Protein AF-A0A1X7TNM1-F1 (afdb_monomer_lite)

Organism: Amphimedon queenslandica (NCBI:txid400682)

Structure (mmCIF, N/CA/C/O backbone):
data_AF-A0A1X7TNM1-F1
#
_entry.id   AF-A0A1X7TNM1-F1
#
loop_
_atom_site.group_PDB
_atom_site.id
_atom_site.type_symbol
_atom_site.label_atom_id
_atom_site.label_alt_id
_atom_site.label_comp_id
_atom_site.label_asym_id
_atom_site.label_entity_id
_atom_site.label_seq_id
_atom_site.pdbx_PDB_ins_code
_atom_site.Cartn_x
_atom_site.Cartn_y
_atom_site.Cartn_z
_atom_site.occupancy
_atom_site.B_iso_or_equiv
_atom_site.auth_seq_id
_atom_site.auth_comp_id
_atom_site.auth_asym_id
_atom_site.auth_atom_id
_atom_site.pdbx_PDB_model_num
ATOM 1 N N . TYR A 1 1 ? 11.738 -11.109 -26.734 1.00 89.75 1 TYR A N 1
ATOM 2 C CA . TYR A 1 1 ? 11.608 -11.318 -28.188 1.00 89.75 1 TYR A CA 1
ATOM 3 C C . TYR A 1 1 ? 10.181 -11.743 -28.476 1.00 89.75 1 TYR A C 1
ATOM 5 O O . TYR A 1 1 ? 9.693 -12.635 -27.790 1.00 89.75 1 TYR A O 1
ATOM 13 N N . SER A 1 2 ? 9.517 -11.085 -29.422 1.00 93.75 2 SER A N 1
ATOM 14 C CA . SER A 1 2 ? 8.213 -11.489 -29.943 1.00 93.75 2 SER A CA 1
ATOM 15 C C . SER A 1 2 ? 8.409 -12.159 -31.298 1.00 93.75 2 SER A C 1
ATOM 17 O O . SER A 1 2 ? 8.958 -11.542 -32.209 1.00 93.75 2 SER A O 1
ATOM 19 N N . LYS A 1 3 ? 7.954 -13.411 -31.415 1.00 94.75 3 LYS A N 1
ATOM 20 C CA . LYS A 1 3 ? 8.001 -14.188 -32.663 1.00 94.75 3 LYS A CA 1
ATOM 21 C C . LYS A 1 3 ? 7.039 -13.644 -33.717 1.00 94.75 3 LYS A C 1
ATOM 23 O O . LYS A 1 3 ? 7.351 -13.688 -34.896 1.00 94.75 3 LYS A O 1
ATOM 28 N N . GLU A 1 4 ? 5.887 -13.130 -33.292 1.00 95.75 4 GLU A N 1
ATOM 29 C CA . GLU A 1 4 ? 4.811 -12.697 -34.195 1.00 95.75 4 GLU A CA 1
ATOM 30 C C . GLU A 1 4 ? 5.204 -11.486 -35.041 1.00 95.75 4 GLU A C 1
ATOM 32 O O . GLU A 1 4 ? 4.832 -11.395 -36.206 1.00 95.75 4 GLU A O 1
ATOM 37 N N . ILE A 1 5 ? 5.979 -10.565 -34.463 1.00 95.56 5 ILE A N 1
ATOM 38 C CA . ILE A 1 5 ? 6.406 -9.327 -35.134 1.00 95.56 5 ILE A CA 1
ATOM 39 C C . ILE A 1 5 ? 7.916 -9.264 -35.384 1.00 95.56 5 ILE A C 1
ATOM 41 O O . ILE A 1 5 ? 8.412 -8.204 -35.773 1.00 95.56 5 ILE A O 1
ATOM 45 N N . ASP A 1 6 ? 8.612 -10.372 -35.118 1.00 95.44 6 ASP A N 1
ATOM 46 C CA . ASP A 1 6 ? 10.067 -10.530 -35.183 1.00 95.44 6 ASP A CA 1
ATOM 47 C C . ASP A 1 6 ? 10.832 -9.348 -34.559 1.00 95.44 6 ASP A C 1
ATOM 49 O O . ASP A 1 6 ? 11.566 -8.626 -35.231 1.00 95.44 6 ASP A O 1
ATOM 53 N N . ALA A 1 7 ? 10.613 -9.104 -33.260 1.00 96.56 7 ALA A N 1
ATOM 54 C CA . ALA A 1 7 ? 11.186 -7.943 -32.572 1.00 96.56 7 ALA A CA 1
ATOM 55 C C . ALA A 1 7 ? 11.693 -8.239 -31.154 1.00 96.56 7 ALA A C 1
ATOM 57 O O . ALA A 1 7 ? 11.109 -9.023 -30.397 1.00 96.56 7 ALA A O 1
ATOM 58 N N . ALA A 1 8 ? 12.773 -7.573 -30.750 1.00 95.50 8 ALA A N 1
ATOM 59 C CA . ALA A 1 8 ? 13.274 -7.570 -29.381 1.00 95.50 8 ALA A CA 1
ATOM 60 C C . ALA A 1 8 ? 12.636 -6.455 -28.543 1.00 95.50 8 ALA A C 1
ATOM 62 O O . ALA A 1 8 ? 12.444 -5.333 -28.994 1.00 95.50 8 ALA A O 1
ATOM 63 N N . PHE A 1 9 ? 12.374 -6.779 -27.281 1.00 95.38 9 PHE A N 1
ATOM 64 C CA . PHE A 1 9 ? 11.880 -5.862 -26.259 1.00 95.38 9 PHE A CA 1
ATOM 65 C C . PHE A 1 9 ? 12.738 -6.030 -25.017 1.00 95.38 9 PHE A C 1
ATOM 67 O O . PHE A 1 9 ? 13.225 -7.137 -24.753 1.00 95.38 9 PHE A O 1
ATOM 74 N N . CYS A 1 10 ? 12.875 -4.961 -24.244 1.00 95.62 10 CYS A N 1
ATOM 75 C CA . CYS A 1 10 ? 13.550 -4.992 -22.960 1.00 95.62 10 CYS A CA 1
ATOM 76 C C . CYS A 1 10 ? 12.503 -4.958 -21.848 1.00 95.62 10 CYS A C 1
ATOM 78 O O . CYS A 1 10 ? 11.786 -3.974 -21.701 1.00 95.62 10 CYS A O 1
ATOM 80 N N . PHE A 1 11 ? 12.395 -6.042 -21.078 1.00 95.25 11 PHE A N 1
ATOM 81 C CA . PHE A 1 11 ? 11.368 -6.172 -20.042 1.00 95.25 11 PHE A CA 1
ATOM 82 C C . PHE A 1 11 ? 11.435 -5.052 -18.984 1.00 95.25 11 PHE A C 1
ATOM 84 O O . PHE A 1 11 ? 10.419 -4.385 -18.800 1.00 95.25 11 PHE A O 1
ATOM 91 N N . PRO A 1 12 ? 12.592 -4.775 -18.343 1.00 95.31 12 PRO A N 1
ATOM 92 C CA . PRO A 1 12 ? 12.707 -3.667 -17.398 1.00 95.31 12 PRO A CA 1
ATOM 93 C C . PRO A 1 12 ? 12.269 -2.342 -18.018 1.00 95.31 12 PRO A C 1
ATOM 95 O O . PRO A 1 12 ? 11.448 -1.640 -17.443 1.00 95.31 12 PRO A O 1
ATOM 98 N N . CYS A 1 13 ? 12.744 -2.026 -19.225 1.00 95.44 13 CYS A N 1
ATOM 99 C CA . CYS A 1 13 ? 12.408 -0.754 -19.853 1.00 95.44 13 CYS A CA 1
ATOM 100 C C . CYS A 1 13 ? 10.926 -0.657 -20.206 1.00 95.44 13 CYS A C 1
ATOM 102 O O . CYS A 1 13 ? 10.304 0.370 -19.982 1.00 95.44 13 CYS A O 1
ATOM 104 N N . ARG A 1 14 ? 10.318 -1.739 -20.693 1.00 94.69 14 ARG A N 1
ATOM 105 C CA . ARG A 1 14 ? 8.902 -1.728 -21.068 1.00 94.69 14 ARG A CA 1
ATOM 106 C C . ARG A 1 14 ? 7.971 -1.378 -19.904 1.00 94.69 14 ARG A C 1
ATOM 108 O O . ARG A 1 14 ? 6.919 -0.800 -20.146 1.00 94.69 14 ARG A O 1
ATOM 115 N N . PHE A 1 15 ? 8.325 -1.753 -18.676 1.00 94.12 15 PHE A N 1
ATOM 116 C CA . PHE A 1 15 ? 7.463 -1.549 -17.506 1.00 94.12 15 PHE A CA 1
ATOM 117 C C . PHE A 1 15 ? 7.928 -0.434 -16.568 1.00 94.12 15 PHE A C 1
ATOM 119 O O . PHE A 1 15 ? 7.110 0.094 -15.819 1.00 94.12 15 PHE A O 1
ATOM 126 N N . PHE A 1 16 ? 9.219 -0.102 -16.574 1.00 94.06 16 PHE A N 1
ATOM 127 C CA . PHE A 1 16 ? 9.826 0.774 -15.571 1.00 94.06 16 PHE A CA 1
ATOM 128 C C . PHE A 1 16 ? 10.633 1.935 -16.164 1.00 94.06 16 PHE A C 1
ATOM 130 O O . PHE A 1 16 ? 11.068 2.794 -15.402 1.00 94.06 16 PHE A O 1
ATOM 137 N N . ASP A 1 17 ? 10.842 1.984 -17.482 1.00 89.50 17 ASP A N 1
ATOM 138 C CA . ASP A 1 17 ? 11.415 3.167 -18.128 1.00 89.50 17 ASP A CA 1
ATOM 139 C C . ASP A 1 17 ? 10.314 4.192 -18.439 1.00 89.50 17 ASP A C 1
ATOM 141 O O . ASP A 1 17 ? 9.177 3.834 -18.744 1.00 89.50 17 ASP A O 1
ATOM 145 N N . GLN A 1 18 ? 10.666 5.473 -18.357 1.00 81.56 18 GLN A N 1
ATOM 146 C CA . GLN A 1 18 ? 9.809 6.604 -18.732 1.00 81.56 18 GLN A CA 1
ATOM 147 C C . GLN A 1 18 ? 10.374 7.394 -19.918 1.00 81.56 18 GLN A C 1
ATOM 149 O O . GLN A 1 18 ? 9.891 8.483 -20.235 1.00 81.56 18 GLN A O 1
ATOM 154 N N . SER A 1 19 ? 11.424 6.882 -20.563 1.00 83.25 19 SER A N 1
ATOM 155 C CA . SER A 1 19 ? 11.987 7.510 -21.748 1.00 83.25 19 SER A CA 1
ATOM 156 C C . SER A 1 19 ? 10.990 7.495 -22.920 1.00 83.25 19 SER A C 1
ATOM 158 O O . SER A 1 19 ? 10.188 6.569 -23.054 1.00 83.25 19 SER A O 1
ATOM 160 N N . PRO A 1 20 ? 11.038 8.506 -23.808 1.00 80.50 20 PRO A N 1
ATOM 161 C CA . PRO A 1 20 ? 10.192 8.548 -25.000 1.00 80.50 20 PRO A CA 1
ATOM 162 C C . PRO A 1 20 ? 10.632 7.546 -26.081 1.00 80.50 20 PRO A C 1
ATOM 164 O O . PRO A 1 20 ? 9.990 7.460 -27.128 1.00 80.50 20 PRO A O 1
ATOM 167 N N . ASP A 1 21 ? 11.742 6.822 -25.882 1.00 87.50 21 ASP A N 1
ATOM 168 C CA . ASP A 1 21 ? 12.225 5.840 -26.849 1.00 87.50 21 ASP A CA 1
ATOM 169 C C . ASP A 1 21 ? 11.361 4.574 -26.807 1.00 87.50 21 ASP A C 1
ATOM 171 O O . ASP A 1 21 ? 11.501 3.698 -25.951 1.00 87.50 21 ASP A O 1
ATOM 175 N N . ALA A 1 22 ? 10.479 4.464 -27.796 1.00 91.06 22 ALA A N 1
ATOM 176 C CA . ALA A 1 22 ? 9.561 3.347 -27.935 1.00 91.06 22 ALA A CA 1
ATOM 177 C C . ALA A 1 22 ? 10.226 2.048 -28.437 1.00 91.06 22 ALA A C 1
ATOM 179 O O . ALA A 1 22 ? 9.586 0.992 -28.433 1.00 91.06 22 ALA A O 1
ATOM 180 N N . THR A 1 23 ? 11.491 2.100 -28.882 1.00 94.31 23 THR A N 1
ATOM 181 C CA . THR A 1 23 ? 12.153 1.011 -29.627 1.00 94.31 23 THR A CA 1
ATOM 182 C C . THR A 1 23 ? 12.181 -0.301 -28.850 1.00 94.31 23 THR A C 1
ATOM 184 O O . THR A 1 23 ? 11.893 -1.358 -29.405 1.00 94.31 23 THR A O 1
ATOM 187 N N . PHE A 1 24 ? 12.502 -0.259 -27.557 1.00 94.75 24 PHE A N 1
ATOM 188 C CA . PHE A 1 24 ? 12.572 -1.460 -26.713 1.00 94.75 24 PHE A CA 1
ATOM 189 C C . PHE A 1 24 ? 11.350 -1.649 -25.812 1.00 94.75 24 PHE A C 1
ATOM 191 O O . PHE A 1 24 ? 11.289 -2.646 -25.084 1.00 94.75 24 PHE A O 1
ATOM 198 N N . THR A 1 25 ? 10.388 -0.727 -25.866 1.00 93.88 25 THR A N 1
ATOM 199 C CA . THR A 1 25 ? 9.197 -0.723 -25.016 1.00 93.88 25 THR A CA 1
ATOM 200 C C . THR A 1 25 ? 7.964 -1.104 -25.819 1.00 93.88 25 THR A C 1
ATOM 202 O O . THR A 1 25 ? 7.429 -2.173 -25.555 1.00 93.88 25 THR A O 1
ATOM 205 N N . GLU A 1 26 ? 7.556 -0.334 -26.829 1.00 92.75 26 GLU A N 1
ATOM 206 C CA . GLU 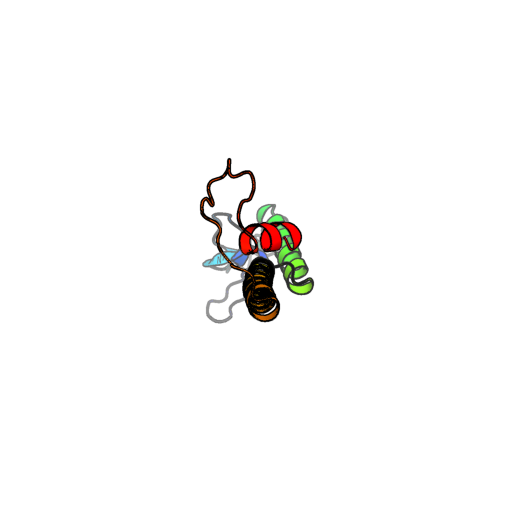A 1 26 ? 6.285 -0.498 -27.550 1.00 92.75 26 GLU A CA 1
ATOM 207 C C . GLU A 1 26 ? 6.437 -1.062 -28.966 1.00 92.75 26 GLU A C 1
ATOM 209 O O . GLU A 1 26 ? 5.735 -2.012 -29.316 1.00 92.75 26 GLU A O 1
ATOM 214 N N . THR A 1 27 ? 7.353 -0.514 -29.771 1.00 93.81 27 THR A N 1
ATOM 215 C CA . THR A 1 27 ? 7.472 -0.845 -31.205 1.00 93.81 27 THR A CA 1
ATOM 216 C C . THR A 1 27 ? 8.288 -2.111 -31.453 1.00 93.81 27 THR A C 1
ATOM 218 O O . THR A 1 27 ? 7.965 -2.900 -32.346 1.00 93.81 27 THR A O 1
ATOM 221 N N . GLY A 1 28 ? 9.311 -2.335 -30.630 1.00 94.94 28 GLY A N 1
ATOM 222 C CA . GLY A 1 28 ? 10.209 -3.478 -30.715 1.00 94.94 28 GLY A CA 1
ATOM 223 C C . GLY A 1 28 ? 11.363 -3.258 -31.697 1.00 94.94 28 GLY A C 1
ATOM 224 O O . GLY A 1 28 ? 11.192 -2.782 -32.820 1.00 94.94 28 GLY A O 1
ATOM 225 N N . PHE A 1 29 ? 12.561 -3.665 -31.288 1.00 96.00 29 PHE A N 1
ATOM 226 C CA . PHE A 1 29 ? 13.773 -3.575 -32.093 1.00 96.00 29 PHE A CA 1
ATOM 227 C C . PHE A 1 29 ? 13.843 -4.710 -33.122 1.00 96.00 29 PHE A C 1
ATOM 229 O O . PHE A 1 29 ? 13.768 -5.878 -32.743 1.00 96.00 29 PHE A O 1
ATOM 236 N N . LYS A 1 30 ? 14.041 -4.376 -34.404 1.00 96.19 30 LYS A N 1
ATOM 237 C CA . LYS A 1 30 ? 14.064 -5.347 -35.522 1.00 96.19 30 LYS A CA 1
ATOM 238 C C . LYS A 1 30 ? 15.354 -5.339 -36.348 1.00 96.19 30 LYS A C 1
ATOM 240 O O . LYS A 1 30 ? 15.541 -6.188 -37.213 1.00 96.19 30 LYS A O 1
ATOM 245 N N . ASP A 1 31 ? 16.249 -4.374 -36.130 1.00 94.81 31 ASP A N 1
ATOM 246 C CA . ASP A 1 31 ? 17.428 -4.177 -36.982 1.00 94.81 31 ASP A CA 1
ATOM 247 C C . ASP A 1 31 ? 18.602 -5.084 -36.576 1.00 94.81 31 ASP A C 1
ATOM 249 O O . ASP A 1 31 ? 19.647 -4.639 -36.095 1.00 94.81 31 ASP A O 1
ATOM 253 N N . TRP A 1 32 ? 18.424 -6.395 -36.753 1.00 94.44 32 TRP A N 1
ATOM 254 C CA . TRP A 1 32 ? 19.342 -7.424 -36.254 1.00 94.44 32 TRP A CA 1
ATOM 255 C C . TRP A 1 32 ? 20.793 -7.255 -36.726 1.00 94.44 32 TRP A C 1
ATOM 257 O O . TRP A 1 32 ? 21.723 -7.521 -35.964 1.00 94.44 32 TRP A O 1
ATOM 267 N N . LYS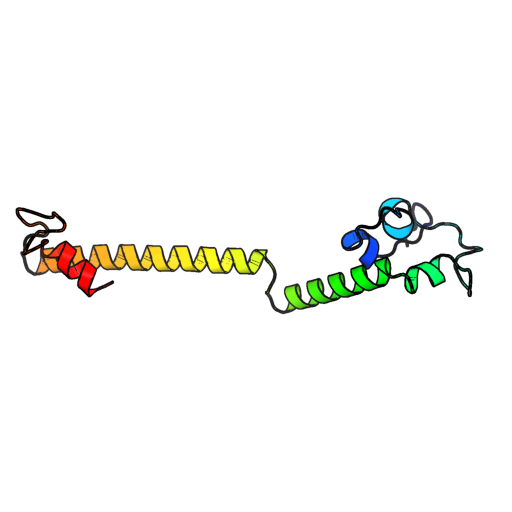 A 1 33 ? 21.002 -6.741 -37.945 1.00 95.00 33 LYS A N 1
ATOM 268 C CA . LYS A 1 33 ? 22.339 -6.470 -38.511 1.00 95.00 33 LYS A CA 1
ATOM 269 C C . LYS A 1 33 ? 23.129 -5.406 -37.736 1.00 95.00 33 LYS A C 1
ATOM 271 O O . LYS A 1 33 ? 24.354 -5.411 -37.795 1.00 95.00 33 LYS A O 1
ATOM 276 N N . HIS A 1 34 ? 22.452 -4.530 -36.993 1.00 94.38 34 HIS A N 1
ATOM 277 C CA . HIS A 1 34 ? 23.067 -3.489 -36.162 1.00 94.38 34 HIS A CA 1
ATOM 278 C C . HIS A 1 34 ? 22.786 -3.697 -34.667 1.00 94.38 34 HIS A C 1
ATOM 280 O O . HIS A 1 34 ? 22.893 -2.766 -33.867 1.00 94.38 34 HIS A O 1
ATOM 286 N N . ALA A 1 35 ? 22.421 -4.917 -34.265 1.00 93.19 35 ALA A N 1
ATOM 287 C CA . ALA A 1 35 ? 22.090 -5.228 -32.881 1.00 93.19 35 ALA A CA 1
ATOM 288 C C . ALA A 1 35 ? 23.305 -5.125 -31.945 1.00 93.19 35 ALA A C 1
ATOM 290 O O . ALA A 1 35 ? 23.218 -4.524 -30.874 1.00 93.19 35 ALA A O 1
ATOM 291 N N . LEU A 1 36 ? 24.433 -5.713 -32.352 1.00 92.38 36 LEU A N 1
ATOM 292 C CA . LEU A 1 36 ? 25.586 -5.985 -31.492 1.00 92.38 36 LEU A CA 1
ATOM 293 C C . LEU A 1 36 ? 26.830 -5.175 -31.887 1.00 92.38 36 LEU A C 1
ATOM 295 O O . LEU A 1 36 ? 26.930 -4.632 -32.986 1.00 92.38 36 LEU A O 1
ATOM 299 N N . GLY A 1 37 ? 27.806 -5.133 -30.979 1.00 90.44 37 GLY A N 1
ATOM 300 C CA . GLY A 1 37 ? 29.101 -4.476 -31.170 1.00 90.44 37 GLY A CA 1
ATOM 301 C C . GLY A 1 37 ? 29.166 -3.086 -30.536 1.00 90.44 37 GLY A C 1
ATOM 302 O O . GLY A 1 37 ? 28.199 -2.596 -29.965 1.00 90.44 37 GLY A O 1
ATOM 303 N N . LYS A 1 38 ? 30.319 -2.412 -30.648 1.00 85.12 38 LYS A N 1
ATOM 304 C CA . LYS A 1 38 ? 30.569 -1.115 -29.978 1.00 85.12 38 LYS A CA 1
ATOM 305 C C . LYS A 1 38 ? 29.599 0.004 -30.394 1.00 85.12 38 LYS A C 1
ATOM 307 O O . LYS A 1 38 ? 29.413 0.957 -29.653 1.00 85.12 38 LYS A O 1
ATOM 312 N N . LYS A 1 39 ? 29.016 -0.093 -31.592 1.00 88.62 39 LYS A N 1
ATOM 313 C CA . LYS A 1 39 ? 27.980 0.825 -32.098 1.00 88.62 39 LYS A CA 1
ATOM 314 C C . LYS A 1 39 ? 26.609 0.146 -32.226 1.00 88.62 39 LYS A C 1
ATOM 316 O O . LYS A 1 39 ? 25.714 0.716 -32.837 1.00 88.62 39 LYS A O 1
ATOM 321 N N . GLY A 1 40 ? 26.469 -1.072 -31.701 1.00 94.31 40 GLY A N 1
ATOM 322 C CA . GLY A 1 40 ? 25.236 -1.841 -31.780 1.00 94.31 40 GLY A CA 1
ATOM 323 C C . GLY A 1 40 ? 24.144 -1.214 -30.924 1.00 94.31 40 GLY A C 1
ATOM 324 O O . GLY A 1 40 ? 24.401 -0.783 -29.798 1.00 94.31 40 GLY A O 1
ATOM 325 N N . VAL A 1 41 ? 22.924 -1.166 -31.449 1.00 94.06 41 VAL A N 1
ATOM 326 C CA . VAL A 1 41 ? 21.794 -0.499 -30.787 1.00 94.06 41 VAL A CA 1
ATOM 327 C C . VAL A 1 41 ? 21.429 -1.204 -29.479 1.00 94.06 41 VAL A C 1
ATOM 329 O O . VAL A 1 41 ? 21.219 -0.535 -28.471 1.00 94.06 41 VAL A O 1
ATOM 332 N N . ILE A 1 42 ? 21.441 -2.544 -29.448 1.00 94.50 42 ILE A N 1
ATOM 333 C CA . ILE A 1 42 ? 21.171 -3.312 -28.221 1.00 94.50 42 ILE A CA 1
ATOM 334 C C . ILE A 1 42 ? 22.308 -3.123 -27.212 1.00 94.50 42 ILE A C 1
ATOM 336 O O . ILE A 1 42 ? 22.052 -2.919 -26.026 1.00 94.50 42 ILE A O 1
ATOM 340 N N . SER A 1 43 ? 23.563 -3.152 -27.673 1.00 93.81 43 SER A N 1
ATOM 341 C CA . SER A 1 43 ? 24.726 -2.934 -26.806 1.00 93.81 43 SER A CA 1
ATOM 342 C C . SER A 1 43 ? 24.674 -1.555 -26.140 1.00 93.81 43 SER A C 1
ATOM 344 O O . SER A 1 43 ? 24.758 -1.472 -24.916 1.00 93.81 43 SER A O 1
ATOM 346 N N . ASN A 1 44 ? 24.424 -0.496 -26.913 1.00 93.44 44 ASN A N 1
ATOM 347 C CA . ASN A 1 44 ? 24.294 0.865 -26.391 1.00 93.44 44 ASN A CA 1
ATOM 348 C C . ASN A 1 44 ? 23.086 1.027 -25.459 1.00 93.44 44 ASN A C 1
ATOM 350 O O . ASN A 1 44 ? 23.210 1.668 -24.415 1.00 93.44 44 ASN A O 1
ATOM 354 N N . HIS A 1 45 ? 21.944 0.420 -25.802 1.00 93.56 45 HIS A N 1
ATOM 355 C CA . HIS A 1 45 ? 20.756 0.406 -24.947 1.00 93.56 45 HIS A CA 1
ATOM 356 C C . HIS A 1 45 ? 21.059 -0.212 -23.579 1.00 93.56 45 HIS A C 1
ATOM 358 O O . HIS A 1 45 ? 20.746 0.390 -22.555 1.00 93.56 45 HIS A O 1
ATOM 364 N N . SER A 1 46 ? 21.726 -1.372 -23.554 1.00 92.19 46 SER A N 1
ATOM 365 C CA . SER A 1 46 ? 22.030 -2.095 -22.311 1.00 92.19 46 SER A CA 1
ATOM 366 C C . SER A 1 46 ? 22.951 -1.323 -21.358 1.00 92.19 46 SER A C 1
ATOM 368 O O . SER A 1 46 ? 22.872 -1.494 -20.147 1.00 92.19 46 SER A O 1
ATOM 370 N N . THR A 1 47 ? 23.795 -0.437 -21.890 1.00 92.31 47 THR A N 1
ATOM 371 C CA . THR A 1 47 ? 24.655 0.459 -21.097 1.00 92.31 47 THR A CA 1
ATOM 372 C C . THR A 1 47 ? 24.027 1.830 -20.839 1.00 92.31 47 THR A C 1
ATOM 374 O O . THR A 1 47 ? 24.638 2.687 -20.204 1.00 92.31 47 THR A O 1
ATOM 377 N N . GLY A 1 48 ? 22.830 2.073 -21.375 1.00 91.88 48 GLY A N 1
ATOM 378 C CA . GLY A 1 48 ? 22.141 3.348 -21.276 1.00 91.88 48 GLY A CA 1
ATOM 379 C C . GLY A 1 48 ? 21.646 3.634 -19.859 1.00 91.88 48 GLY A C 1
ATOM 380 O O . GLY A 1 48 ? 21.278 2.732 -19.101 1.00 91.88 48 GLY A O 1
ATOM 381 N N . LYS A 1 49 ? 21.582 4.925 -19.517 1.00 93.25 49 LYS A N 1
ATOM 382 C CA . LYS A 1 49 ? 21.067 5.396 -18.225 1.00 93.25 49 LYS A CA 1
ATOM 383 C C . LYS A 1 49 ? 19.626 4.931 -17.980 1.00 93.25 49 LYS A C 1
ATOM 385 O O . LYS A 1 49 ? 19.364 4.336 -16.944 1.00 93.25 49 LYS A O 1
ATOM 390 N N . ALA A 1 50 ? 18.744 5.118 -18.963 1.00 93.06 50 ALA A N 1
ATOM 391 C CA . ALA A 1 50 ? 17.335 4.727 -18.881 1.00 93.06 50 ALA A CA 1
ATOM 392 C C . ALA A 1 50 ? 17.155 3.225 -18.588 1.00 93.06 50 ALA A C 1
ATOM 394 O O . ALA A 1 50 ? 16.406 2.838 -17.694 1.00 93.06 50 ALA A O 1
ATOM 395 N N . HIS A 1 51 ? 17.921 2.364 -19.269 1.00 95.38 51 HIS A N 1
ATOM 396 C CA . HIS A 1 51 ? 17.927 0.929 -18.987 1.00 95.38 51 HIS A CA 1
ATOM 397 C C . HIS A 1 51 ? 18.398 0.614 -17.565 1.00 95.38 51 HIS A C 1
ATOM 399 O O . HIS A 1 51 ? 17.792 -0.203 -16.873 1.00 95.38 51 HIS A O 1
ATOM 405 N N . THR A 1 52 ? 19.465 1.277 -17.121 1.00 95.44 52 THR A N 1
ATOM 406 C CA . THR A 1 52 ? 20.036 1.076 -15.784 1.00 95.44 52 THR A CA 1
ATOM 407 C C . THR A 1 52 ? 19.048 1.481 -14.688 1.00 95.44 52 THR A C 1
ATOM 409 O O . THR A 1 52 ? 18.856 0.735 -13.730 1.00 95.44 52 THR A O 1
ATOM 412 N N . GLU A 1 53 ? 18.377 2.622 -14.841 1.00 95.94 53 GLU A N 1
ATOM 413 C CA . GLU A 1 53 ? 17.344 3.094 -13.911 1.00 95.94 53 GLU A CA 1
ATOM 414 C C . GLU A 1 53 ? 16.149 2.135 -13.879 1.00 95.94 53 GLU A C 1
ATOM 416 O O . GLU A 1 53 ? 15.761 1.680 -12.804 1.00 95.94 53 GLU A O 1
ATOM 421 N N . ALA A 1 54 ? 15.649 1.717 -15.046 1.00 96.38 54 ALA A N 1
ATOM 422 C CA . ALA A 1 54 ? 14.566 0.741 -15.141 1.00 96.38 54 ALA A CA 1
ATOM 423 C C . ALA A 1 54 ? 14.927 -0.609 -14.490 1.00 96.38 54 ALA A C 1
ATOM 425 O O . ALA A 1 54 ? 14.095 -1.229 -13.824 1.00 96.38 54 ALA A O 1
ATOM 426 N N . MET A 1 55 ? 16.177 -1.061 -14.634 1.00 97.25 55 MET A N 1
ATOM 427 C CA . MET A 1 55 ? 16.695 -2.254 -13.955 1.00 97.25 55 MET A CA 1
ATOM 428 C C . MET A 1 55 ? 16.698 -2.096 -12.431 1.00 97.25 55 MET A C 1
ATOM 430 O O . MET A 1 55 ? 16.285 -3.021 -11.728 1.00 97.25 55 MET A O 1
ATOM 434 N N . ILE A 1 56 ? 17.133 -0.943 -11.914 1.00 96.75 56 ILE A N 1
ATOM 435 C CA . ILE A 1 56 ? 17.119 -0.653 -10.473 1.00 96.75 56 ILE A CA 1
ATOM 436 C C . ILE A 1 56 ? 15.680 -0.677 -9.954 1.00 96.75 56 ILE A C 1
ATOM 438 O O . ILE A 1 56 ? 15.386 -1.413 -9.010 1.00 96.75 56 ILE A O 1
ATOM 442 N N . THR A 1 57 ? 14.766 0.048 -10.604 1.00 96.19 57 THR A N 1
ATOM 443 C CA . THR A 1 57 ? 13.351 0.094 -10.211 1.00 96.19 57 THR A CA 1
ATOM 444 C C . THR A 1 57 ? 12.707 -1.289 -10.252 1.00 96.19 57 THR A C 1
ATOM 446 O O . THR A 1 57 ? 11.998 -1.668 -9.318 1.00 96.19 57 THR A O 1
ATOM 449 N N . TRP A 1 58 ? 13.002 -2.092 -11.277 1.00 97.00 58 TRP A N 1
ATOM 450 C CA . TRP A 1 58 ? 12.521 -3.470 -11.354 1.00 97.00 58 TRP A CA 1
ATOM 451 C C . TRP A 1 58 ? 13.028 -4.327 -10.186 1.00 97.00 58 TRP A C 1
ATOM 453 O O . TRP A 1 58 ? 12.249 -5.060 -9.570 1.00 97.00 58 TRP A O 1
ATOM 463 N N . LYS A 1 59 ? 14.313 -4.218 -9.830 1.00 96.81 59 LYS A N 1
ATOM 464 C CA . LYS A 1 59 ? 14.884 -4.952 -8.689 1.00 96.81 59 LYS A CA 1
ATOM 465 C C . LYS A 1 59 ? 14.322 -4.500 -7.349 1.00 96.81 59 LYS A C 1
ATOM 467 O O . LYS A 1 59 ? 14.091 -5.336 -6.473 1.00 96.81 59 LYS A O 1
ATOM 472 N N . GLU A 1 60 ? 14.043 -3.214 -7.186 1.00 95.69 60 GLU A N 1
ATOM 473 C CA . GLU A 1 60 ? 13.329 -2.724 -6.009 1.00 95.69 60 GLU A CA 1
ATOM 474 C C . GLU A 1 60 ? 11.903 -3.266 -5.936 1.00 95.69 60 GLU A C 1
ATOM 476 O O . GLU A 1 60 ? 11.473 -3.702 -4.866 1.00 95.69 60 GLU A O 1
ATOM 481 N N . TYR A 1 61 ? 11.183 -3.285 -7.059 1.00 95.12 61 TYR A N 1
ATOM 482 C CA . TYR A 1 61 ? 9.843 -3.859 -7.141 1.00 95.12 61 TYR A CA 1
ATOM 483 C C . TYR A 1 61 ? 9.842 -5.351 -6.772 1.00 95.12 61 TYR A C 1
ATOM 485 O O . TYR A 1 61 ? 9.041 -5.779 -5.938 1.00 95.12 61 TYR A O 1
ATOM 493 N N . GLU A 1 62 ? 10.774 -6.135 -7.321 1.00 95.69 62 GLU A N 1
ATOM 494 C CA . GLU A 1 62 ? 10.946 -7.559 -7.001 1.00 95.69 62 GLU A CA 1
ATOM 495 C C . GLU A 1 62 ? 11.220 -7.758 -5.502 1.00 95.69 62 GLU A C 1
ATOM 497 O O . GLU A 1 62 ? 10.583 -8.587 -4.844 1.00 95.69 62 GLU A O 1
ATOM 502 N N . LYS A 1 63 ? 12.110 -6.937 -4.927 1.00 96.25 63 LYS A N 1
ATOM 503 C CA . LYS A 1 63 ? 12.412 -6.961 -3.492 1.00 96.25 63 LYS A CA 1
ATOM 504 C C . LYS A 1 63 ? 11.172 -6.662 -2.651 1.00 96.25 63 LYS A C 1
ATOM 506 O O . LYS A 1 63 ? 10.876 -7.455 -1.762 1.00 96.25 63 LYS A O 1
ATOM 511 N N . ARG A 1 64 ? 10.456 -5.566 -2.933 1.00 95.25 64 ARG A N 1
ATOM 512 C CA . ARG A 1 64 ? 9.246 -5.153 -2.194 1.00 95.25 64 ARG A CA 1
ATOM 513 C C . ARG A 1 64 ? 8.138 -6.194 -2.294 1.00 95.25 64 ARG A C 1
ATOM 515 O O . ARG A 1 64 ? 7.460 -6.455 -1.308 1.00 95.25 64 ARG A O 1
ATOM 522 N N . THR A 1 65 ? 7.978 -6.809 -3.461 1.00 94.81 65 THR A N 1
ATOM 523 C CA . THR A 1 65 ? 7.001 -7.884 -3.671 1.00 94.81 65 THR A CA 1
ATOM 524 C C . THR A 1 65 ? 7.342 -9.094 -2.809 1.00 94.81 65 THR A C 1
ATOM 526 O O . THR A 1 65 ? 6.486 -9.593 -2.084 1.00 94.81 65 THR A O 1
ATOM 529 N N . ARG A 1 66 ? 8.613 -9.514 -2.797 1.00 95.12 66 ARG A N 1
ATOM 530 C CA . ARG A 1 66 ? 9.078 -10.641 -1.975 1.00 95.12 66 ARG A CA 1
ATOM 531 C C . ARG A 1 66 ? 8.980 -10.372 -0.471 1.00 95.12 66 ARG A C 1
ATOM 533 O O . ARG A 1 66 ? 8.726 -11.301 0.287 1.00 95.12 66 ARG A O 1
ATOM 540 N N . THR A 1 67 ? 9.212 -9.136 -0.031 1.00 95.31 67 THR A N 1
ATOM 541 C CA . THR A 1 67 ? 9.142 -8.761 1.391 1.00 95.31 67 THR A CA 1
ATOM 542 C C . THR A 1 67 ? 7.744 -8.346 1.849 1.00 95.31 67 THR A C 1
ATOM 544 O O . THR A 1 67 ? 7.590 -7.983 3.010 1.00 95.31 67 THR A O 1
ATOM 547 N N . GLY A 1 68 ? 6.731 -8.378 0.973 1.00 92.44 68 GLY A N 1
ATOM 548 C CA . GLY A 1 68 ? 5.375 -7.934 1.314 1.00 92.44 68 GLY A CA 1
ATOM 549 C C . GLY A 1 68 ? 5.275 -6.430 1.590 1.00 92.44 68 GLY A C 1
ATOM 550 O O . GLY A 1 68 ? 4.378 -5.984 2.285 1.00 92.44 68 GLY A O 1
ATOM 551 N N . GLN A 1 69 ? 6.193 -5.623 1.060 1.00 93.19 69 GLN A N 1
ATOM 552 C CA . GLN A 1 69 ? 6.246 -4.169 1.262 1.00 93.19 69 GLN A CA 1
ATOM 553 C C . GLN A 1 69 ? 5.695 -3.403 0.053 1.00 93.19 69 GLN A C 1
ATOM 555 O O . GLN A 1 69 ? 6.141 -2.297 -0.263 1.00 93.19 69 GLN A O 1
ATOM 560 N N . THR A 1 70 ? 4.773 -4.017 -0.685 1.00 93.56 70 THR A N 1
ATOM 561 C CA . THR A 1 70 ? 4.075 -3.335 -1.775 1.00 93.56 70 THR A CA 1
ATOM 562 C C . THR A 1 70 ? 3.045 -2.364 -1.204 1.00 93.56 70 THR A C 1
ATOM 564 O O . THR A 1 70 ? 2.576 -2.531 -0.079 1.00 93.56 70 THR A O 1
ATOM 567 N N . ILE A 1 71 ? 2.665 -1.363 -1.997 1.00 91.00 71 ILE A N 1
ATOM 568 C CA . ILE A 1 71 ? 1.659 -0.372 -1.593 1.00 91.00 71 ILE A C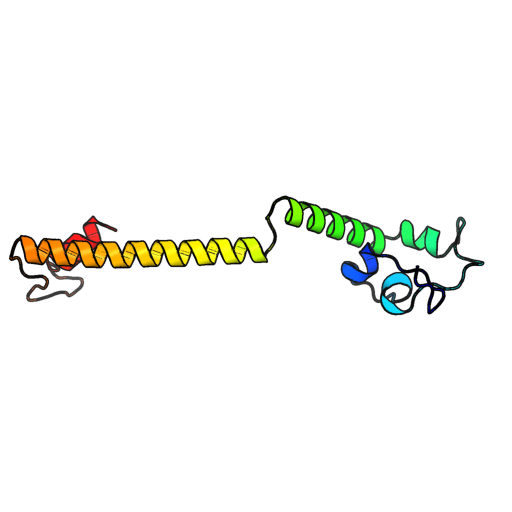A 1
ATOM 569 C C . ILE A 1 71 ? 0.327 -1.056 -1.254 1.00 91.00 71 ILE A C 1
ATOM 571 O O . ILE A 1 71 ? -0.311 -0.678 -0.281 1.00 91.00 71 ILE A O 1
ATOM 575 N N . GLY A 1 72 ? -0.065 -2.096 -2.002 1.00 93.00 72 GLY A N 1
ATOM 576 C CA . GLY A 1 72 ? -1.287 -2.857 -1.721 1.00 93.00 72 GLY A CA 1
ATOM 577 C C . GLY A 1 72 ? -1.282 -3.471 -0.320 1.00 93.00 72 GLY A C 1
ATOM 578 O O . GLY A 1 72 ? -2.210 -3.245 0.445 1.00 93.00 72 GLY A O 1
ATOM 579 N N . VAL A 1 73 ? -0.187 -4.138 0.062 1.00 94.12 73 VAL A N 1
ATOM 580 C CA . VAL A 1 73 ? -0.061 -4.731 1.407 1.00 94.12 73 VAL A CA 1
ATOM 581 C C . VAL A 1 73 ? -0.076 -3.660 2.499 1.00 94.12 73 VAL A C 1
ATOM 583 O O . VAL A 1 73 ? -0.691 -3.854 3.542 1.00 94.12 73 VAL A O 1
ATOM 586 N N . GLN A 1 74 ? 0.566 -2.515 2.262 1.00 93.62 74 GLN A N 1
ATOM 587 C CA . GLN A 1 74 ? 0.554 -1.404 3.217 1.00 93.62 74 GLN A CA 1
ATOM 588 C C . GLN A 1 74 ? -0.856 -0.830 3.416 1.00 93.62 74 GLN A C 1
ATOM 590 O O . GLN A 1 74 ? -1.243 -0.544 4.547 1.00 93.62 74 GLN A O 1
ATOM 595 N N . LEU A 1 75 ? -1.633 -0.684 2.340 1.00 94.94 75 LEU A N 1
ATOM 596 C CA . LEU A 1 75 ? -3.020 -0.220 2.415 1.00 94.94 75 LEU A CA 1
ATOM 597 C C . LEU A 1 75 ? -3.916 -1.222 3.152 1.00 94.94 75 LEU A C 1
ATOM 599 O O . LEU A 1 75 ? -4.725 -0.810 3.986 1.00 94.94 75 LEU A O 1
ATOM 603 N N . ASP A 1 76 ? -3.739 -2.517 2.895 1.00 95.81 76 ASP A N 1
ATOM 604 C CA . ASP A 1 76 ? -4.493 -3.578 3.567 1.00 95.81 76 ASP A CA 1
ATOM 605 C C . ASP A 1 76 ? -4.181 -3.642 5.072 1.00 95.81 76 ASP A C 1
ATOM 607 O O . ASP A 1 76 ? -5.095 -3.791 5.890 1.00 95.81 76 ASP A O 1
ATOM 611 N N . ASP A 1 77 ? -2.911 -3.481 5.459 1.00 94.56 77 ASP A N 1
ATOM 612 C CA . ASP A 1 77 ? -2.488 -3.425 6.865 1.00 94.56 77 ASP A CA 1
ATOM 613 C C . ASP A 1 77 ? -3.097 -2.213 7.585 1.00 94.56 77 ASP A C 1
ATOM 615 O O . ASP A 1 77 ? -3.719 -2.348 8.645 1.00 94.56 77 ASP A O 1
ATOM 619 N N . MET A 1 78 ? -3.025 -1.031 6.963 1.00 94.06 78 MET A N 1
ATOM 620 C CA . MET A 1 78 ? -3.658 0.181 7.491 1.00 94.06 78 MET A CA 1
ATOM 621 C C . MET A 1 78 ? -5.174 0.012 7.644 1.00 94.06 78 MET A C 1
ATOM 623 O O . MET A 1 78 ? -5.730 0.370 8.685 1.00 94.06 78 MET A O 1
ATOM 627 N N . GLY A 1 79 ? -5.847 -0.565 6.645 1.00 95.94 79 GLY A N 1
ATOM 628 C CA . GLY A 1 79 ? -7.282 -0.845 6.705 1.00 95.94 79 GLY A CA 1
ATOM 629 C C . GLY A 1 79 ? -7.638 -1.823 7.826 1.00 95.94 79 GLY A C 1
ATOM 630 O O . GLY A 1 79 ? -8.572 -1.585 8.596 1.00 95.94 79 GLY A O 1
ATOM 631 N N . SER A 1 80 ? -6.850 -2.888 7.976 1.00 96.75 80 SER A N 1
ATOM 632 C CA . SER A 1 80 ? -7.026 -3.886 9.035 1.00 96.75 80 SER A CA 1
ATOM 633 C C . SER A 1 80 ? -6.867 -3.274 10.425 1.00 96.75 80 SER A C 1
ATOM 635 O O . SER A 1 80 ? -7.661 -3.567 11.323 1.00 96.75 80 SER A O 1
ATOM 637 N N . ARG A 1 81 ? -5.896 -2.370 10.593 1.00 96.50 81 ARG A N 1
ATOM 638 C CA . ARG A 1 81 ? -5.684 -1.637 11.844 1.00 96.50 81 ARG A CA 1
ATOM 639 C C . ARG A 1 81 ? -6.863 -0.730 12.190 1.00 96.50 81 ARG A C 1
ATOM 641 O O . ARG A 1 81 ? -7.343 -0.782 13.316 1.00 96.50 81 ARG A O 1
ATOM 648 N N . VAL A 1 82 ? -7.395 0.017 11.221 1.00 97.12 82 VAL A N 1
ATOM 649 C CA . VAL A 1 82 ? -8.595 0.850 11.430 1.00 97.12 82 VAL A CA 1
ATOM 650 C C . VAL A 1 82 ? -9.799 -0.003 11.840 1.00 97.12 82 VAL A C 1
ATOM 652 O O . VAL A 1 82 ? -10.522 0.349 12.770 1.00 97.12 82 VAL A O 1
ATOM 655 N N . ILE A 1 83 ? -10.012 -1.151 11.188 1.00 97.56 83 ILE A N 1
ATOM 656 C CA . ILE A 1 83 ? -11.093 -2.079 11.556 1.00 97.56 83 ILE A CA 1
ATOM 657 C C . ILE A 1 83 ? -10.902 -2.595 12.984 1.00 97.56 83 ILE A C 1
ATOM 659 O O . ILE A 1 83 ? -11.869 -2.661 13.747 1.00 97.56 83 ILE A O 1
ATOM 663 N N . TYR A 1 84 ? -9.676 -2.968 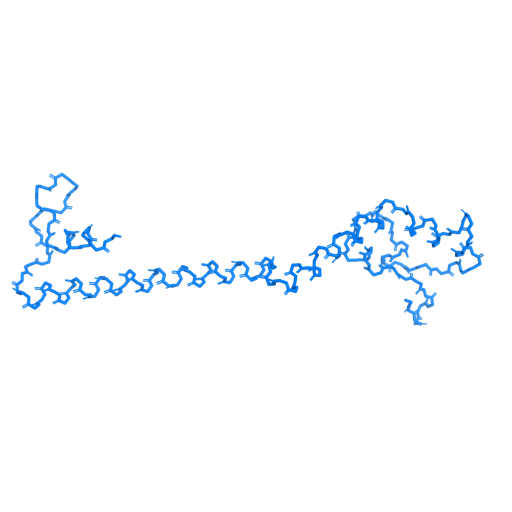13.346 1.00 97.06 84 TYR A N 1
ATOM 664 C CA . TYR A 1 84 ? -9.342 -3.433 14.687 1.00 97.06 84 TYR A CA 1
ATOM 665 C C . TYR A 1 84 ? -9.610 -2.356 15.747 1.00 97.06 84 TYR A C 1
ATOM 667 O O . TYR A 1 84 ? -10.327 -2.623 16.714 1.00 97.06 84 TYR A O 1
ATOM 675 N N . ASP A 1 85 ? -9.118 -1.136 15.534 1.00 95.81 85 ASP A N 1
ATOM 676 C CA . ASP A 1 85 ? -9.290 -0.016 16.464 1.00 95.81 85 ASP A CA 1
ATOM 677 C C . ASP A 1 85 ? -10.776 0.349 16.624 1.00 95.81 85 ASP A C 1
ATOM 679 O O . ASP A 1 85 ? -11.264 0.500 17.747 1.00 95.81 85 ASP A O 1
ATOM 683 N N . ASN A 1 86 ? -11.541 0.366 15.527 1.00 96.50 86 ASN A N 1
ATOM 684 C CA . ASN A 1 86 ? -12.989 0.591 15.564 1.00 96.50 86 ASN A CA 1
ATOM 685 C C . ASN A 1 86 ? -13.730 -0.503 16.343 1.00 96.50 86 ASN A C 1
ATOM 687 O O . ASN A 1 86 ? -14.632 -0.206 17.127 1.00 96.50 86 ASN A O 1
ATOM 691 N N . ARG A 1 87 ? -13.359 -1.778 16.159 1.00 97.25 87 ARG A N 1
ATOM 692 C CA . ARG A 1 87 ? -13.949 -2.889 16.925 1.00 97.25 87 ARG A CA 1
ATOM 693 C C . ARG A 1 87 ? -13.651 -2.750 18.410 1.00 97.25 87 ARG A C 1
ATOM 695 O O . ARG A 1 87 ? -14.564 -2.914 19.216 1.00 97.25 87 ARG A O 1
ATOM 702 N N . LYS A 1 88 ? -12.407 -2.415 18.764 1.00 95.81 88 LYS A N 1
ATOM 703 C CA . LYS A 1 88 ? -12.013 -2.172 20.154 1.00 95.81 88 LYS A CA 1
ATOM 704 C C . LYS A 1 88 ? -12.838 -1.035 20.760 1.00 95.81 88 LYS A C 1
ATOM 706 O O . LYS A 1 88 ? -13.404 -1.221 21.829 1.00 95.81 88 LYS A O 1
ATOM 711 N N . TYR A 1 89 ? -12.989 0.080 20.047 1.00 95.00 89 TYR A N 1
ATOM 712 C CA . TYR A 1 89 ? -13.811 1.210 20.484 1.00 95.00 89 TYR A CA 1
ATOM 713 C C . TYR A 1 89 ? -15.267 0.806 20.764 1.00 95.00 89 TYR A C 1
ATOM 715 O O . TYR A 1 89 ? -15.807 1.107 21.828 1.00 95.00 89 TYR A O 1
ATOM 723 N N . VAL A 1 90 ? -15.894 0.064 19.845 1.00 96.38 90 VAL A N 1
ATOM 724 C CA . VAL A 1 90 ? -17.275 -0.419 20.017 1.00 96.38 90 VAL A CA 1
ATOM 725 C C . VAL A 1 90 ? -17.403 -1.355 21.222 1.00 96.38 90 VAL A C 1
ATOM 727 O O . VAL A 1 90 ? -18.364 -1.233 21.982 1.00 96.38 90 VAL A O 1
ATOM 730 N N . VAL A 1 91 ? -16.440 -2.257 21.431 1.00 96.25 91 VAL A N 1
ATOM 731 C CA . VAL A 1 91 ? -16.418 -3.140 22.609 1.00 96.25 91 VAL A CA 1
ATOM 732 C C . VAL A 1 91 ? -16.320 -2.323 23.896 1.00 96.25 91 VAL A C 1
ATOM 734 O O . VAL A 1 91 ? -17.132 -2.536 24.793 1.00 96.25 91 VAL A O 1
ATOM 737 N N . THR A 1 92 ? -15.424 -1.335 23.961 1.00 95.12 92 THR A N 1
ATOM 738 C CA . THR A 1 92 ? -15.294 -0.449 25.128 1.00 95.12 92 THR A CA 1
ATOM 739 C C . THR A 1 92 ? -16.612 0.260 25.447 1.00 95.12 92 THR A C 1
ATOM 741 O O . THR A 1 92 ? -17.034 0.290 26.605 1.00 95.12 92 THR A O 1
ATOM 744 N N . LEU A 1 93 ? -17.324 0.768 24.430 1.00 94.94 93 LEU A N 1
ATOM 745 C CA . LEU A 1 93 ? -18.653 1.359 24.625 1.00 94.94 93 LEU A CA 1
ATOM 746 C C . LEU A 1 93 ? -19.633 0.336 25.218 1.00 94.94 93 LEU A C 1
ATOM 748 O O . LEU A 1 93 ? -20.336 0.648 26.181 1.00 94.94 93 LEU A O 1
ATOM 752 N N . MET A 1 94 ? -19.700 -0.880 24.668 1.00 95.94 94 MET A N 1
ATOM 753 C CA . MET A 1 94 ? -20.607 -1.931 25.154 1.00 95.94 94 MET A CA 1
ATOM 754 C C . MET A 1 94 ? -20.305 -2.333 26.601 1.00 95.94 94 MET A C 1
ATOM 756 O O . MET A 1 94 ? -21.228 -2.467 27.408 1.00 95.94 94 MET A O 1
ATOM 760 N N . GLU A 1 95 ? -19.029 -2.479 26.951 1.00 95.00 95 GLU A N 1
ATOM 761 C CA . GLU A 1 95 ? -18.594 -2.797 28.311 1.00 95.00 95 GLU A CA 1
ATOM 762 C C . GLU A 1 95 ? -18.937 -1.675 29.288 1.00 95.00 95 GLU A C 1
ATOM 764 O O . GLU A 1 95 ? -19.475 -1.945 30.364 1.00 95.00 95 GLU A O 1
ATOM 769 N N . GLY A 1 96 ? -18.727 -0.417 28.893 1.00 94.50 96 GLY A N 1
ATOM 770 C CA . GLY A 1 96 ? -19.108 0.723 29.717 1.00 94.50 96 GLY A CA 1
ATOM 771 C C . GLY A 1 96 ? -20.615 0.817 29.945 1.00 94.50 96 GLY A C 1
ATOM 772 O O . GLY A 1 96 ? -21.064 1.104 31.059 1.00 94.50 96 GLY A O 1
ATOM 773 N N . ASN A 1 97 ? -21.407 0.496 28.916 1.00 94.44 97 ASN A N 1
ATOM 774 C CA . ASN A 1 97 ? -22.859 0.436 29.043 1.00 94.44 97 ASN A CA 1
ATOM 775 C C . ASN A 1 97 ? -23.283 -0.677 30.012 1.00 94.44 97 ASN A C 1
ATOM 777 O O . ASN A 1 97 ? -24.100 -0.460 30.910 1.00 94.44 97 ASN A O 1
ATOM 781 N N . ARG A 1 98 ? -22.697 -1.869 29.851 1.00 95.75 98 ARG A N 1
ATOM 782 C CA . ARG A 1 98 ? -22.950 -3.022 30.717 1.00 95.75 98 ARG A CA 1
ATOM 783 C C . ARG A 1 98 ? -22.577 -2.726 32.166 1.00 95.75 98 ARG A C 1
ATOM 785 O O . ARG A 1 98 ? -23.353 -3.068 33.053 1.00 95.75 98 ARG A O 1
ATOM 792 N N . PHE A 1 99 ? -21.440 -2.077 32.408 1.00 95.88 99 PHE A N 1
ATOM 793 C CA . PHE A 1 99 ? -21.013 -1.688 33.750 1.00 95.88 99 PHE A CA 1
ATOM 794 C C . PHE A 1 99 ? -22.047 -0.779 34.420 1.00 95.88 99 PHE A C 1
ATOM 796 O O . PHE A 1 99 ? -22.510 -1.093 35.516 1.00 95.88 99 PHE A O 1
ATOM 803 N N . CYS A 1 100 ? -22.474 0.292 33.741 1.00 95.12 100 CYS A N 1
ATOM 804 C CA . CYS A 1 100 ? -23.465 1.215 34.298 1.00 95.12 100 CYS A CA 1
ATOM 805 C C . CYS A 1 100 ? -24.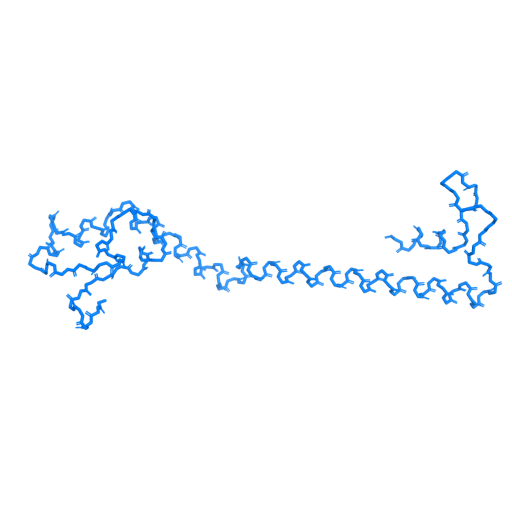782 0.499 34.635 1.00 95.12 100 CYS A C 1
ATOM 807 O O . CYS A 1 100 ? -25.317 0.670 35.731 1.00 95.12 100 CYS A O 1
ATOM 809 N N . ALA A 1 101 ? -25.257 -0.370 33.734 1.00 96.00 101 ALA A N 1
ATOM 810 C CA . ALA A 1 101 ? -26.460 -1.170 33.950 1.00 96.00 101 ALA A CA 1
ATOM 811 C C . ALA A 1 101 ? -26.328 -2.133 35.143 1.00 96.00 101 ALA A C 1
ATOM 813 O O . ALA A 1 101 ? -27.236 -2.217 35.965 1.00 96.00 101 ALA A O 1
ATOM 814 N N . GLN A 1 102 ? -25.199 -2.837 35.264 1.00 97.31 102 GLN A N 1
ATOM 815 C CA . GLN A 1 102 ? -24.959 -3.792 36.351 1.00 97.31 102 GLN A CA 1
ATOM 816 C C . GLN A 1 102 ? -24.833 -3.120 37.719 1.00 97.31 102 GLN A C 1
ATOM 818 O O . GLN A 1 102 ? -25.253 -3.701 38.715 1.00 97.31 102 GLN A O 1
ATOM 823 N N . GLN A 1 103 ? -24.266 -1.913 37.768 1.00 96.75 103 GLN A N 1
ATOM 824 C CA . GLN A 1 103 ? -24.162 -1.131 39.001 1.00 96.75 103 GLN A CA 1
ATOM 825 C C . GLN A 1 103 ? -25.441 -0.337 39.315 1.00 96.75 103 GLN A C 1
ATOM 827 O O . GLN A 1 103 ? -25.539 0.257 40.384 1.00 96.75 103 GLN A O 1
ATOM 832 N N . GLY A 1 104 ? -26.414 -0.291 38.396 1.00 95.88 104 GLY A N 1
ATOM 833 C CA . GLY A 1 104 ? -27.630 0.509 38.556 1.00 95.88 104 GLY A CA 1
ATOM 834 C C . GLY A 1 104 ? -27.371 2.020 38.590 1.00 95.88 104 GLY A C 1
ATOM 835 O O . GLY A 1 104 ? -28.161 2.764 39.169 1.00 95.88 104 GLY A O 1
ATOM 836 N N . ILE A 1 105 ? -26.265 2.481 37.997 1.00 94.50 105 ILE A N 1
ATOM 837 C CA . ILE A 1 105 ? -25.889 3.899 37.976 1.00 94.50 105 ILE A CA 1
ATOM 838 C C . ILE A 1 105 ? -26.356 4.570 36.685 1.00 94.50 105 ILE A C 1
ATOM 840 O O . ILE A 1 105 ? -26.384 3.968 35.611 1.00 94.50 105 ILE A O 1
ATOM 844 N N . ALA A 1 106 ? -26.705 5.851 36.785 1.00 92.62 106 ALA A N 1
ATOM 845 C CA . ALA A 1 106 ? -27.100 6.636 35.626 1.00 92.62 106 ALA A CA 1
ATOM 846 C C . ALA A 1 106 ? -25.935 6.768 34.634 1.00 92.62 106 ALA A C 1
ATOM 848 O O . ALA A 1 106 ? -24.800 7.032 35.024 1.00 92.62 106 ALA A O 1
ATOM 849 N N . PHE A 1 107 ? -26.231 6.621 33.345 1.00 91.25 107 PHE A N 1
ATOM 850 C CA . PHE A 1 107 ? -25.248 6.765 32.271 1.00 91.25 107 PHE A CA 1
ATOM 851 C C . PHE A 1 107 ? -24.865 8.234 32.096 1.00 91.25 107 PHE A C 1
ATOM 853 O O . PHE A 1 107 ? -23.688 8.552 31.964 1.00 91.25 107 PHE A O 1
ATOM 860 N N . ARG A 1 108 ? -25.884 9.102 32.137 1.00 89.56 108 ARG A N 1
ATOM 861 C CA . ARG A 1 108 ? -25.821 10.548 31.917 1.00 89.56 108 ARG A CA 1
ATOM 862 C C . ARG A 1 108 ? -25.952 11.323 33.223 1.00 89.56 108 ARG A C 1
ATOM 864 O O . ARG A 1 108 ? -26.527 10.818 34.188 1.00 89.56 108 ARG A O 1
ATOM 871 N N . SER A 1 109 ? -25.448 12.551 33.239 1.00 86.81 109 SER A N 1
ATOM 872 C CA . SER A 1 109 ? -25.657 13.511 34.329 1.00 86.81 109 SER A CA 1
ATOM 873 C C . SER A 1 109 ? -26.576 14.641 33.854 1.00 86.81 109 SER A C 1
ATOM 875 O O . SER A 1 109 ? -27.027 14.659 32.710 1.00 86.81 109 SER A O 1
ATOM 877 N N . HIS A 1 110 ? -26.881 15.590 34.739 1.00 86.25 110 HIS A N 1
ATOM 878 C CA . HIS A 1 110 ? -27.677 16.762 34.377 1.00 86.25 110 HIS A CA 1
ATOM 879 C C . HIS A 1 110 ? -26.959 17.690 33.376 1.00 86.25 110 HIS A C 1
ATOM 881 O O . HIS A 1 110 ? -27.623 18.390 32.617 1.00 86.25 110 HIS A O 1
ATOM 887 N N . ASN A 1 111 ? -25.619 17.690 33.359 1.00 84.12 111 ASN A N 1
ATOM 888 C CA . ASN A 1 111 ? -24.804 18.522 32.476 1.00 84.12 111 ASN A CA 1
ATOM 889 C C . ASN A 1 111 ? -23.590 17.732 31.958 1.00 84.12 111 ASN A C 1
ATOM 891 O O . ASN A 1 111 ? -22.729 17.339 32.740 1.00 84.12 111 ASN A O 1
ATOM 895 N N . GLU A 1 112 ? -23.508 17.544 30.640 1.00 84.75 112 GLU A N 1
ATOM 896 C CA . GLU A 1 112 ? -22.418 16.820 29.959 1.00 84.75 112 GLU A CA 1
ATOM 897 C C . GLU A 1 112 ? -21.469 17.749 29.179 1.00 84.75 112 GLU A C 1
ATOM 899 O O . GLU A 1 112 ? -20.628 17.273 28.404 1.00 84.75 112 GLU A O 1
ATOM 904 N N . GLY A 1 113 ? -21.602 19.066 29.376 1.00 84.94 113 GLY A N 1
ATOM 905 C CA . GLY A 1 113 ? -20.714 20.072 28.796 1.00 84.94 113 GLY A CA 1
ATOM 906 C C . GLY A 1 113 ? -19.249 19.864 29.191 1.00 84.94 113 GLY A C 1
ATOM 907 O O . GLY A 1 113 ? -18.939 19.149 30.143 1.00 84.94 113 GLY A O 1
ATOM 908 N N . GLU A 1 114 ? -18.332 20.473 28.441 1.00 81.88 114 GLU A N 1
ATOM 909 C CA . GLU A 1 114 ? -16.886 20.351 28.691 1.00 81.88 114 GLU A CA 1
ATOM 910 C C . GLU A 1 114 ? -16.480 20.901 30.066 1.00 81.88 114 GLU A C 1
ATOM 912 O O . GLU A 1 114 ? -15.643 20.302 30.734 1.00 81.88 114 GLU A O 1
ATOM 917 N N . ASP A 1 115 ? -17.163 21.944 30.542 1.00 84.44 115 ASP A N 1
ATOM 918 C CA . ASP A 1 115 ? -16.921 22.569 31.850 1.00 84.44 115 ASP A CA 1
ATOM 919 C C . ASP A 1 115 ? -17.664 21.882 33.014 1.00 84.44 115 ASP A C 1
ATOM 921 O O . ASP A 1 115 ? -17.718 22.398 34.135 1.00 84.44 115 ASP A O 1
ATOM 925 N N . ALA A 1 116 ? -18.310 20.737 32.770 1.00 83.06 116 ALA A N 1
ATOM 926 C CA . ALA A 1 116 ? -19.061 20.045 33.807 1.00 83.06 116 ALA A CA 1
ATOM 927 C C . ALA A 1 116 ? -18.116 19.467 34.874 1.00 83.06 116 ALA A C 1
ATOM 929 O O . ALA A 1 116 ? -17.294 18.600 34.590 1.00 83.06 116 ALA A O 1
ATOM 930 N N . LEU A 1 117 ? -18.312 19.871 36.137 1.00 80.88 117 LEU A N 1
ATOM 931 C CA . LEU A 1 117 ? -17.561 19.335 37.283 1.00 80.88 117 LEU A CA 1
ATOM 932 C C . LEU A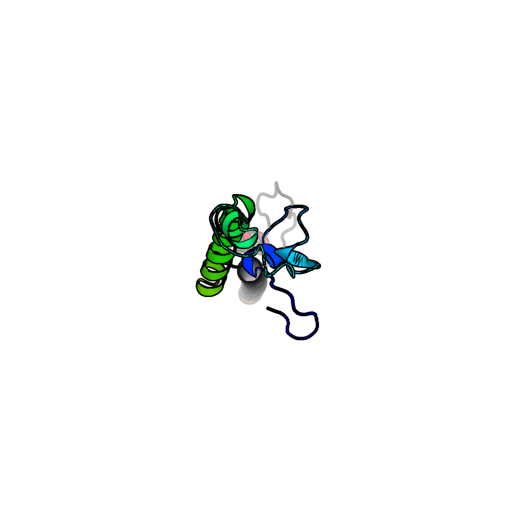 1 117 ? -17.710 17.805 37.417 1.00 80.88 117 LEU A C 1
ATOM 934 O O . LEU A 1 117 ? -16.807 17.130 37.900 1.00 80.88 117 LEU A O 1
ATOM 938 N N . ASN A 1 118 ? -18.854 17.260 36.983 1.00 81.94 118 ASN A N 1
ATOM 939 C CA . ASN A 1 118 ? -19.103 15.825 36.876 1.00 81.94 118 ASN A CA 1
ATOM 940 C C . ASN A 1 118 ? -19.698 15.494 35.488 1.00 81.94 118 ASN A C 1
ATOM 942 O O . ASN A 1 118 ? -20.916 15.609 35.302 1.00 81.94 118 ASN A O 1
ATOM 946 N N . PRO A 1 119 ? -18.865 15.068 34.518 1.00 79.94 119 PRO A N 1
ATOM 947 C CA . PRO A 1 119 ? -19.250 14.915 33.116 1.00 79.94 119 PRO A CA 1
ATOM 948 C C . PRO A 1 119 ? -20.107 13.676 32.808 1.00 79.94 119 PRO A C 1
ATOM 950 O O . PRO A 1 119 ? -20.344 13.429 31.632 1.00 79.94 119 PRO A O 1
ATOM 953 N N . CYS A 1 120 ? -20.606 12.966 33.831 1.00 89.50 120 CYS A N 1
ATOM 954 C CA . CYS A 1 120 ? -21.367 11.707 33.808 1.00 89.50 120 CYS A CA 1
ATOM 955 C C . CYS A 1 120 ? -20.540 10.416 33.856 1.00 89.50 120 CYS A C 1
ATOM 957 O O . CYS A 1 120 ? -19.409 10.350 33.379 1.00 89.50 120 CYS A O 1
ATOM 959 N N . ASN A 1 121 ? -21.135 9.361 34.431 1.00 92.06 121 ASN A N 1
ATOM 960 C CA . ASN A 1 121 ? -20.448 8.097 34.704 1.00 92.06 121 ASN A CA 1
ATOM 961 C C . ASN A 1 121 ? -19.940 7.426 33.426 1.00 92.06 121 ASN A C 1
ATOM 963 O O . ASN A 1 121 ? -18.822 6.919 33.408 1.00 92.06 121 ASN A O 1
ATOM 967 N N . PHE A 1 122 ? -20.734 7.441 32.350 1.00 91.69 122 PHE A N 1
ATOM 968 C CA . PHE A 1 122 ? -20.327 6.818 31.095 1.00 91.69 122 PHE A CA 1
ATOM 969 C C . PHE A 1 122 ? -19.154 7.565 30.452 1.00 91.69 122 PHE A C 1
ATOM 971 O O . PHE A 1 122 ? -18.176 6.938 30.054 1.00 91.69 122 PHE A O 1
ATOM 978 N N . LYS A 1 123 ? -19.206 8.903 30.403 1.00 90.50 123 LYS A N 1
ATOM 979 C CA . LYS A 1 123 ? -18.131 9.733 29.837 1.00 90.50 123 LYS A CA 1
ATOM 980 C C . LYS A 1 123 ? -16.843 9.620 30.658 1.00 90.50 123 LYS A C 1
ATOM 982 O O . LYS A 1 123 ? -15.777 9.442 30.075 1.00 90.50 123 LYS A O 1
ATOM 987 N N . SER A 1 124 ? -16.942 9.623 31.990 1.00 89.94 124 SER A N 1
ATOM 988 C CA . SER A 1 124 ? -15.804 9.364 32.883 1.00 89.94 124 SER A CA 1
ATOM 989 C C . SER A 1 124 ? -15.213 7.967 32.684 1.00 89.94 124 SER A C 1
ATOM 991 O O . SER A 1 124 ? -13.994 7.821 32.662 1.00 89.94 124 SER A O 1
ATOM 993 N N . LEU A 1 125 ? -16.053 6.946 32.491 1.00 92.12 125 LEU A N 1
ATOM 994 C CA . LEU A 1 125 ? -15.593 5.583 32.230 1.00 92.12 125 LEU A CA 1
ATOM 995 C C . LEU A 1 125 ? -14.905 5.466 30.864 1.00 92.12 125 LEU A C 1
ATOM 997 O O . LEU A 1 125 ? -13.869 4.820 30.766 1.00 92.12 125 LEU A O 1
ATOM 1001 N N . MET A 1 126 ? -15.425 6.122 29.823 1.00 92.00 126 MET A N 1
ATOM 1002 C CA . MET A 1 126 ? -14.768 6.150 28.511 1.00 92.00 126 MET A CA 1
ATOM 1003 C C . MET A 1 126 ? -13.416 6.864 28.564 1.00 92.00 126 MET A C 1
ATOM 1005 O O . MET A 1 126 ? -12.470 6.372 27.964 1.00 92.00 126 MET A O 1
ATOM 1009 N N . ALA A 1 127 ? -13.306 7.962 29.318 1.00 89.06 127 ALA A N 1
ATOM 1010 C CA . ALA A 1 127 ? -12.036 8.662 29.525 1.00 89.06 127 ALA A CA 1
ATOM 1011 C C . ALA A 1 127 ? -11.015 7.845 30.340 1.00 89.06 127 ALA A C 1
ATOM 1013 O O . ALA A 1 127 ? -9.815 8.047 30.199 1.00 89.06 127 ALA A O 1
ATOM 1014 N N . LEU A 1 128 ? -11.477 6.931 31.200 1.00 89.81 128 LEU A N 1
ATOM 1015 C CA . LEU A 1 128 ? -10.606 6.016 31.944 1.00 89.81 128 LEU A CA 1
ATOM 1016 C C . LEU A 1 128 ? -10.104 4.849 31.077 1.00 89.81 128 LEU A C 1
ATOM 1018 O O . LEU A 1 128 ? -9.016 4.333 31.318 1.00 89.81 128 LEU A O 1
ATOM 1022 N N . LEU A 1 129 ? -10.920 4.396 30.122 1.00 85.81 129 LEU A N 1
ATOM 1023 C CA . LEU A 1 129 ? -10.651 3.220 29.286 1.00 85.81 129 LEU A CA 1
ATOM 1024 C C . LEU A 1 129 ? -9.985 3.551 27.938 1.00 85.81 129 LEU A C 1
ATOM 1026 O O . LEU A 1 129 ? -9.584 2.624 27.228 1.00 85.81 129 LEU A O 1
ATOM 1030 N N . SER A 1 130 ? -9.915 4.835 27.571 1.00 71.19 130 SER A N 1
ATOM 1031 C CA . SER A 1 130 ? -9.208 5.345 26.387 1.00 71.19 130 SER A CA 1
ATOM 1032 C C . SER A 1 130 ? -7.699 5.341 26.584 1.00 71.19 130 SER A C 1
ATOM 1034 O O . SER A 1 130 ? -6.997 4.862 25.666 1.00 71.19 130 SER A O 1
#

Secondary structure (DSSP, 8-state):
-BTTTTBB--HHHHHH---S--IIIII-B--GGGSSSTT-HHHHHHTSHHHHHHHHHHHHHHHHHHTT-SHHHHHHHHHHHHHHHHHHHHHHHHHHHHHHHHHT--SS-S--STT-SS--HHHHHHHHH-

InterPro domains:
  IPR025398 ZMYM1-like, RNase-like domain [PF14291] (23-129)

Radius of gyration: 31.41 Å; chains: 1; bounding box: 58×37×78 Å

pLDDT: mean 92.77, std 4.57, range [71.19, 97.56]

Foldseek 3Di:
DDPVLQFAADPLCQVQFPDPPCDRHPPGPRPVVQCDDPRRPVVCCCVDPRNVRSVVVVVVVVVCVVVVNDPVSVVVVVVVVVVVVVVVLVVLLVVLVVVCVVVVHDQADPDLDPPDPDNGSSVVSSVVVD

Sequence (130 aa):
YSKEIDAAFCFPCRFFDQSPDATFTETGFKDWKHALGKKGVISNHSTGKAHTEAMITWKEYEKRTRTGQTIGVQLDDMGSRVIYDNRKYVVTLMEGNRFCAQQGIAFRSHNEGEDALNPCNFKSLMALLS